Protein AF-A0A5B7BG33-F1 (afdb_monomer_lite)

InterPro domains:
  IPR033337 MT-associated protein TORTIFOLIA1/SINE1-2 [PTHR31355] (4-122)

Organism: Davidia involucrata (NCBI:txid16924)

Radius of gyration: 14.7 Å; chains: 1; bounding box: 36×36×39 Å

Foldseek 3Di:
DDDDDDPLLVVLLVLCPDDPVSNVVSLVVLLVCLLVDDLVCVVVSLVVLLVSPVPDDRSQLSSLLSLLSNLQRVPLSCLVPLLVSLVSLVVNVVVHPDDPSSVVSNVSNLCSQLVLLVDPPRDPVSNVSSVVRD

pLDDT: mean 83.72, std 11.4, range [37.66, 93.69]

Sequence (134 aa):
MGRNLSPILRQELEKLEKDADSRKSAMKALKSYVKDLDSKAIPLFLAQVSETKETGSSSGEYTISLYEVLARVHGPKIVPQIDNIMATIIKTLSSSAGSFALHQACSKVVPAIARYGIDPTTPEDKKRHIIHSV

Secondary structure (DSSP, 8-state):
------HHHHHHHHHTTS-HHHHHHHHHHHHHHHHT--GGGHHHHHHHHHHTTTT-TTHHHHHHHHHHHHHHHHGGGGGGGHHHHHHHHHHHHHHSSS-HHHHHHHHHHHHHHHHHHH-TTS-HHHHHHHHHH-

Structure (mmCIF, N/CA/C/O backbone):
data_AF-A0A5B7BG33-F1
#
_entry.id   AF-A0A5B7BG33-F1
#
loop_
_atom_site.group_PDB
_atom_site.id
_atom_site.type_symbol
_atom_site.label_atom_id
_atom_site.label_alt_id
_atom_site.label_comp_id
_atom_site.label_asym_id
_atom_site.label_entity_id
_atom_site.label_seq_id
_atom_site.pdbx_PDB_ins_code
_atom_site.Cartn_x
_atom_site.Cartn_y
_atom_site.Cartn_z
_atom_site.occupancy
_atom_site.B_iso_or_equiv
_atom_site.auth_seq_id
_atom_site.auth_comp_id
_atom_site.auth_asym_id
_atom_site.auth_atom_id
_atom_site.pdbx_PDB_model_num
ATOM 1 N N . MET A 1 1 ? -12.311 -20.366 2.167 1.00 37.66 1 MET A N 1
ATOM 2 C CA . MET A 1 1 ? -11.229 -20.974 2.975 1.00 37.66 1 MET A CA 1
ATOM 3 C C . MET A 1 1 ? -10.400 -19.846 3.566 1.00 37.66 1 MET A C 1
ATOM 5 O O . MET A 1 1 ? -9.716 -19.153 2.823 1.00 37.66 1 MET A O 1
ATOM 9 N N . GLY A 1 2 ? -10.581 -19.577 4.862 1.00 44.69 2 GLY A N 1
ATOM 10 C CA . GLY A 1 2 ? -10.023 -18.404 5.538 1.00 44.69 2 GLY A CA 1
ATOM 11 C C . GLY A 1 2 ? -8.501 -18.456 5.580 1.00 44.69 2 GLY A C 1
ATOM 12 O O . GLY A 1 2 ? -7.923 -19.338 6.208 1.00 44.69 2 GLY A O 1
ATOM 13 N N . ARG A 1 3 ? -7.850 -17.521 4.887 1.00 54.09 3 ARG A N 1
ATOM 14 C CA . ARG A 1 3 ? -6.396 -17.360 4.943 1.00 54.09 3 ARG A CA 1
ATOM 15 C C . ARG A 1 3 ? -6.049 -16.868 6.348 1.00 54.09 3 ARG A C 1
ATOM 17 O O . ARG A 1 3 ? -6.555 -15.826 6.760 1.00 54.09 3 ARG A O 1
ATOM 24 N N . ASN A 1 4 ? -5.253 -17.641 7.088 1.00 51.78 4 ASN A N 1
ATOM 2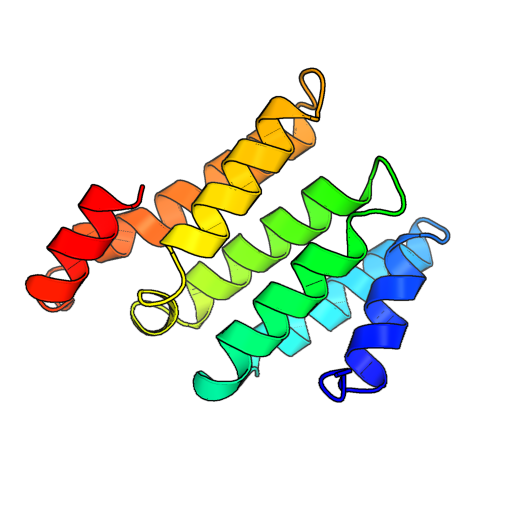5 C CA . ASN A 1 4 ? -4.861 -17.329 8.462 1.00 51.78 4 ASN A CA 1
ATOM 26 C C . ASN A 1 4 ? -4.219 -15.938 8.520 1.00 51.78 4 ASN A C 1
ATOM 28 O O . ASN A 1 4 ? -3.096 -15.724 8.069 1.00 51.78 4 ASN A O 1
ATOM 32 N N . LEU A 1 5 ? -4.987 -14.983 9.033 1.00 60.12 5 LEU A N 1
ATOM 33 C CA . LEU A 1 5 ? -4.536 -13.634 9.320 1.00 60.12 5 LEU A CA 1
ATOM 34 C C . LEU A 1 5 ? -3.566 -13.683 10.497 1.00 60.12 5 LEU A C 1
ATOM 36 O O . LEU A 1 5 ? -3.828 -14.382 11.478 1.00 60.12 5 LEU A O 1
ATOM 40 N N . SER A 1 6 ? -2.494 -12.892 10.435 1.00 72.25 6 SER A N 1
ATOM 41 C CA . SER A 1 6 ? -1.762 -12.568 11.658 1.00 72.25 6 SER A CA 1
ATOM 42 C C . SER A 1 6 ? -2.767 -11.960 12.648 1.00 72.25 6 SER A C 1
ATOM 44 O O . SER A 1 6 ? -3.451 -10.999 12.274 1.00 72.25 6 SER A O 1
ATOM 46 N N . PRO A 1 7 ? -2.900 -12.491 13.878 1.00 76.44 7 PRO A N 1
ATOM 47 C CA . PRO A 1 7 ? -3.844 -11.977 14.872 1.00 76.44 7 PRO A CA 1
ATOM 48 C C . PRO A 1 7 ? -3.679 -10.472 15.105 1.00 76.44 7 PRO A C 1
ATOM 50 O O . PRO A 1 7 ? -4.658 -9.752 15.273 1.00 76.44 7 PRO A O 1
ATOM 53 N N . ILE A 1 8 ? -2.434 -9.996 15.010 1.00 79.75 8 ILE A N 1
ATOM 54 C CA . ILE A 1 8 ? -2.062 -8.587 15.141 1.00 79.75 8 ILE A CA 1
ATOM 55 C C . ILE A 1 8 ? -2.689 -7.754 14.017 1.00 79.75 8 ILE A C 1
ATOM 57 O O . ILE A 1 8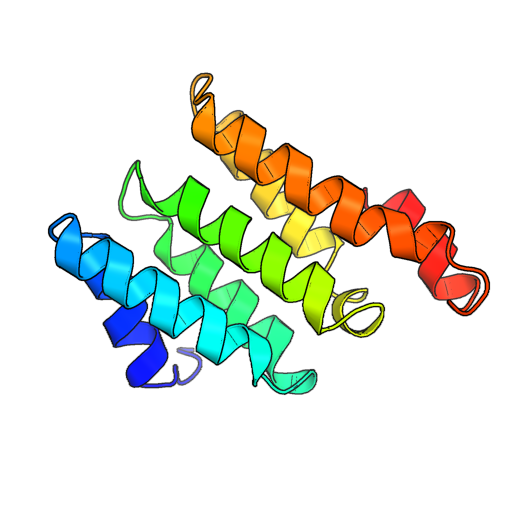 ? -3.253 -6.699 14.276 1.00 79.75 8 ILE A O 1
ATOM 61 N N . LEU A 1 9 ? -2.649 -8.234 12.770 1.00 81.88 9 LEU A N 1
ATOM 62 C CA . LEU A 1 9 ? -3.201 -7.496 11.633 1.00 81.88 9 LEU A CA 1
ATOM 63 C C . LEU A 1 9 ? -4.727 -7.362 11.737 1.00 81.88 9 LEU A C 1
ATOM 65 O O . LEU A 1 9 ? -5.247 -6.272 11.523 1.00 81.88 9 LEU A O 1
ATOM 69 N N . ARG A 1 10 ? -5.436 -8.436 12.120 1.00 81.62 10 ARG A N 1
ATOM 70 C CA . ARG A 1 10 ? -6.889 -8.381 12.387 1.00 81.62 10 ARG A CA 1
ATOM 71 C C . ARG A 1 10 ? -7.218 -7.350 13.456 1.00 81.62 10 ARG A C 1
ATOM 73 O O . ARG A 1 10 ? -8.059 -6.489 13.234 1.00 81.62 10 ARG A O 1
ATOM 80 N N . GLN A 1 11 ? -6.511 -7.416 14.580 1.00 84.56 11 GLN A N 1
ATOM 81 C CA . GLN A 1 11 ? -6.757 -6.540 15.717 1.00 84.56 11 GLN A CA 1
ATOM 82 C C . GLN A 1 11 ? -6.544 -5.062 15.366 1.00 84.56 11 GLN A C 1
ATOM 84 O O . GLN A 1 11 ? -7.335 -4.212 15.772 1.00 84.56 11 GLN A O 1
ATOM 89 N N . GLU A 1 12 ? -5.487 -4.736 14.617 1.00 86.44 12 GLU A N 1
ATOM 90 C CA . GLU A 1 12 ? -5.250 -3.353 14.196 1.00 86.44 12 GLU A CA 1
ATOM 91 C C . GLU A 1 12 ? -6.270 -2.884 13.148 1.00 86.44 12 GLU A C 1
ATOM 93 O O . GLU A 1 12 ? -6.687 -1.730 13.198 1.00 86.44 12 GLU A O 1
ATOM 98 N N . LEU A 1 13 ? -6.739 -3.760 12.250 1.00 83.38 13 LEU A N 1
ATOM 99 C CA . LEU A 1 13 ? -7.813 -3.419 11.308 1.00 83.38 13 LEU A CA 1
ATOM 100 C C . LEU A 1 13 ? -9.145 -3.150 12.032 1.00 83.38 13 LEU A C 1
ATOM 102 O O . LEU A 1 13 ? -9.792 -2.148 11.744 1.00 83.38 13 LEU A O 1
ATOM 106 N N . GLU A 1 14 ? -9.507 -3.949 13.039 1.00 82.94 14 GLU A N 1
ATOM 107 C CA . GLU A 1 14 ? -10.706 -3.725 13.870 1.00 82.94 14 GLU A CA 1
ATOM 108 C C . GLU A 1 14 ? -10.642 -2.410 14.666 1.00 82.94 14 GLU A C 1
ATOM 110 O O . GLU A 1 14 ? -11.655 -1.748 14.898 1.00 82.94 14 GLU A O 1
ATOM 115 N N . LYS A 1 15 ? -9.445 -1.984 15.090 1.00 84.88 15 LYS A N 1
ATOM 116 C CA . LYS A 1 15 ? -9.259 -0.698 15.784 1.00 84.88 15 LYS A CA 1
ATOM 117 C C . LYS A 1 15 ? -9.505 0.513 14.881 1.00 84.88 15 LYS A C 1
ATOM 119 O O . LYS A 1 15 ? -9.729 1.602 15.412 1.00 84.88 15 LYS A O 1
ATOM 124 N N . LEU A 1 16 ? -9.483 0.359 13.553 1.00 80.31 16 LEU A N 1
ATOM 125 C CA . LEU A 1 16 ? -9.765 1.468 12.633 1.00 80.31 16 LEU A CA 1
ATOM 126 C C . LEU A 1 16 ? -11.219 1.954 12.733 1.00 80.31 16 LEU A C 1
ATOM 128 O O . LEU A 1 16 ? -11.477 3.143 12.520 1.00 80.31 16 LEU A O 1
ATOM 132 N N . GLU A 1 17 ? -12.140 1.068 13.118 1.00 74.94 17 GLU A N 1
ATOM 133 C CA . GLU A 1 17 ? -13.575 1.349 13.267 1.00 74.94 17 GLU A CA 1
ATOM 134 C C . GLU A 1 17 ? -13.942 1.960 14.634 1.00 74.94 17 GLU A C 1
ATOM 136 O O . GLU A 1 17 ? -15.094 2.318 14.869 1.00 74.94 17 GLU A O 1
ATOM 141 N N . LYS A 1 18 ? -12.967 2.120 15.539 1.00 81.62 18 LYS A N 1
ATOM 142 C CA . LYS A 1 18 ? -13.172 2.683 16.882 1.00 81.62 18 LYS A CA 1
ATOM 143 C C . LYS A 1 18 ? -12.982 4.212 16.900 1.00 81.62 18 LYS A C 1
ATOM 145 O O . LYS A 1 18 ? -13.208 4.913 15.907 1.00 81.62 18 LYS A O 1
ATOM 150 N N . ASP A 1 19 ? -12.584 4.740 18.056 1.00 86.12 19 ASP A N 1
ATOM 151 C CA . ASP A 1 19 ? -12.300 6.152 18.294 1.00 86.12 19 ASP A CA 1
ATOM 152 C C . ASP A 1 19 ? -11.038 6.649 17.556 1.00 86.12 19 ASP A C 1
ATOM 154 O O . ASP A 1 19 ? -10.247 5.877 17.004 1.00 86.12 19 ASP A O 1
ATOM 158 N N . ALA A 1 20 ? -10.853 7.970 17.528 1.00 82.00 20 ALA A N 1
ATOM 159 C CA . ALA A 1 20 ? -9.772 8.616 16.788 1.00 82.00 20 ALA A CA 1
ATOM 160 C C . ALA A 1 20 ? -8.365 8.245 17.300 1.00 82.00 20 ALA A C 1
ATOM 162 O O . ALA A 1 20 ? -7.442 8.114 16.488 1.00 82.00 20 ALA A O 1
ATOM 163 N N . ASP A 1 21 ? -8.195 8.040 18.609 1.00 86.56 21 ASP A N 1
ATOM 164 C CA . ASP A 1 21 ? -6.905 7.690 19.212 1.00 86.56 21 ASP A CA 1
ATOM 165 C C . ASP A 1 21 ? -6.533 6.234 18.916 1.00 86.56 21 ASP A C 1
ATOM 167 O O . ASP A 1 21 ? -5.399 5.945 18.501 1.00 86.56 21 ASP A O 1
ATOM 171 N N . SER A 1 22 ? -7.511 5.327 19.020 1.00 86.56 22 SER A N 1
ATOM 172 C CA . SER A 1 22 ? -7.388 3.936 18.570 1.00 86.56 22 SER A CA 1
ATOM 173 C C . SER A 1 22 ? -7.010 3.866 17.094 1.00 86.56 22 SER A C 1
ATOM 175 O O . SER A 1 22 ? -6.060 3.172 16.726 1.00 86.56 22 SER A O 1
ATOM 177 N N . ARG A 1 23 ? -7.684 4.649 16.247 1.00 85.19 23 ARG A N 1
ATOM 178 C CA . ARG A 1 23 ? -7.446 4.674 14.802 1.00 85.19 23 ARG A CA 1
ATOM 179 C C . ARG A 1 23 ? -6.060 5.190 14.434 1.00 85.19 23 ARG A C 1
ATOM 181 O O . ARG A 1 23 ? -5.386 4.617 13.577 1.00 85.19 23 ARG A O 1
ATOM 188 N N . LYS A 1 24 ? -5.602 6.261 15.086 1.00 86.19 24 LYS A N 1
ATOM 189 C CA . LYS A 1 24 ? -4.261 6.825 14.873 1.00 86.19 24 LYS A CA 1
ATOM 190 C C . LYS A 1 24 ? -3.173 5.828 15.267 1.00 86.19 24 LYS A C 1
ATOM 192 O O . LYS A 1 24 ? -2.193 5.661 14.535 1.00 86.19 24 LYS A O 1
ATOM 197 N N . SER A 1 25 ? -3.360 5.158 16.401 1.00 89.44 25 SER A N 1
ATOM 198 C CA . SER A 1 25 ? -2.437 4.137 16.904 1.00 89.44 25 SER A CA 1
ATOM 199 C C . SER A 1 25 ? -2.399 2.920 15.982 1.00 89.44 25 SER A C 1
ATOM 201 O O . SER A 1 25 ? -1.314 2.491 15.585 1.00 89.44 25 SER A O 1
ATOM 203 N N . ALA A 1 26 ? -3.567 2.450 15.543 1.00 90.06 26 ALA A N 1
ATOM 204 C CA . ALA A 1 26 ? -3.688 1.348 14.601 1.00 90.06 26 ALA A CA 1
ATOM 205 C C . ALA A 1 26 ? -3.038 1.652 13.259 1.00 90.06 26 ALA A C 1
ATOM 207 O O . ALA A 1 26 ? -2.241 0.867 12.750 1.00 90.06 26 ALA A O 1
ATOM 208 N N . MET A 1 27 ? -3.267 2.848 12.716 1.00 89.19 27 MET A N 1
ATOM 209 C CA . MET A 1 27 ? -2.638 3.247 11.463 1.00 89.19 27 MET A CA 1
ATOM 210 C C . MET A 1 27 ? -1.109 3.313 11.578 1.00 89.19 27 MET A C 1
ATOM 212 O O . MET A 1 27 ? -0.396 2.967 10.634 1.00 89.19 27 MET A O 1
ATOM 216 N N . LYS A 1 28 ? -0.571 3.722 12.734 1.00 90.50 28 LYS A N 1
ATOM 217 C CA . LYS A 1 28 ? 0.877 3.693 12.990 1.00 90.50 28 LYS A CA 1
ATOM 218 C C . LYS A 1 28 ? 1.409 2.256 13.012 1.00 90.50 28 LYS A C 1
ATOM 220 O O . LYS A 1 28 ? 2.430 1.992 12.375 1.00 90.50 28 LYS A O 1
ATOM 225 N N . ALA A 1 29 ? 0.716 1.349 13.697 1.00 91.00 29 ALA A N 1
ATOM 226 C CA . ALA A 1 29 ? 1.082 -0.063 13.770 1.00 91.00 29 ALA A CA 1
ATOM 227 C C . ALA A 1 29 ? 1.022 -0.738 12.391 1.00 91.00 29 ALA A C 1
ATOM 229 O O . ALA A 1 29 ? 1.996 -1.362 11.978 1.00 91.00 29 ALA A O 1
ATOM 230 N N . LEU A 1 30 ? -0.054 -0.521 11.628 1.00 90.31 30 LEU A N 1
ATOM 231 C CA . LEU A 1 30 ? -0.227 -1.058 10.275 1.00 90.31 30 LEU A CA 1
ATOM 232 C C . LEU A 1 30 ? 0.858 -0.558 9.318 1.00 90.31 30 LEU A C 1
ATOM 234 O O . LEU A 1 30 ? 1.438 -1.345 8.577 1.00 90.31 30 LEU A O 1
ATOM 238 N N . LYS A 1 31 ? 1.204 0.735 9.363 1.00 90.00 31 LYS A N 1
ATOM 239 C CA . LYS A 1 31 ? 2.318 1.266 8.561 1.00 90.00 31 LYS A CA 1
ATOM 240 C C . LYS A 1 31 ? 3.662 0.651 8.946 1.00 90.00 31 LYS A C 1
ATOM 242 O O . LYS A 1 31 ? 4.492 0.466 8.063 1.00 90.00 31 LYS A O 1
ATOM 247 N N . SER A 1 32 ? 3.895 0.369 10.230 1.00 90.56 32 SER A N 1
ATOM 248 C CA . SER A 1 32 ? 5.102 -0.342 10.670 1.00 90.56 32 SER A CA 1
ATOM 249 C C . SER A 1 32 ? 5.103 -1.777 10.155 1.00 90.56 32 SER A C 1
ATOM 251 O O . SER A 1 32 ? 6.066 -2.198 9.533 1.00 90.56 32 SER A O 1
ATOM 253 N N . TYR A 1 33 ? 3.984 -2.483 10.309 1.00 89.69 33 TYR A N 1
ATOM 254 C CA . TYR A 1 33 ? 3.818 -3.847 9.820 1.00 89.69 33 TYR A CA 1
ATOM 255 C C . TYR A 1 33 ? 4.083 -3.959 8.314 1.00 89.69 33 TYR A C 1
ATOM 257 O O . TYR A 1 33 ? 4.814 -4.841 7.880 1.00 89.69 33 TYR A O 1
ATOM 265 N N . VAL A 1 34 ? 3.551 -3.027 7.513 1.00 90.38 34 VAL A N 1
ATOM 266 C CA . VAL A 1 34 ? 3.796 -2.983 6.062 1.00 90.38 34 VAL A CA 1
ATOM 267 C C . VAL A 1 34 ? 5.271 -2.765 5.740 1.00 90.38 34 VAL A C 1
ATOM 269 O O . VAL A 1 34 ? 5.746 -3.303 4.744 1.00 90.38 34 VAL A O 1
ATOM 272 N N . LYS A 1 35 ? 6.008 -1.996 6.550 1.00 90.12 35 LYS A N 1
ATOM 273 C CA . LYS A 1 35 ? 7.441 -1.773 6.313 1.00 90.12 35 LYS A CA 1
ATOM 274 C C . LYS A 1 35 ? 8.252 -3.059 6.443 1.00 90.12 35 LYS A C 1
ATOM 276 O O . LYS A 1 35 ? 9.125 -3.301 5.617 1.00 90.12 35 LYS A O 1
ATOM 281 N N . ASP A 1 36 ? 7.907 -3.877 7.431 1.00 88.94 36 ASP A N 1
ATOM 282 C CA . ASP A 1 36 ? 8.618 -5.115 7.763 1.00 88.94 36 ASP A CA 1
ATOM 283 C C . ASP A 1 36 ? 8.027 -6.354 7.059 1.00 88.94 36 ASP A C 1
ATOM 285 O O . ASP A 1 36 ? 8.455 -7.484 7.292 1.00 88.94 36 ASP A O 1
ATOM 289 N N . LEU A 1 37 ? 7.025 -6.157 6.195 1.00 89.75 37 LEU A N 1
ATOM 290 C CA . LEU A 1 37 ? 6.309 -7.230 5.516 1.00 89.75 37 LEU A CA 1
ATOM 291 C C . LEU A 1 37 ? 7.206 -7.954 4.503 1.00 89.75 37 LEU A C 1
ATOM 293 O O . LEU A 1 37 ? 7.809 -7.330 3.635 1.00 89.75 37 LEU A O 1
ATOM 297 N N . ASP A 1 38 ? 7.241 -9.285 4.538 1.00 87.69 38 ASP A N 1
ATOM 298 C CA . ASP A 1 38 ? 7.934 -10.039 3.493 1.00 87.69 38 ASP A CA 1
ATOM 299 C C . ASP A 1 38 ? 7.212 -9.916 2.141 1.00 87.69 38 ASP A C 1
ATOM 301 O O . ASP A 1 38 ? 5.982 -9.955 2.055 1.00 87.69 38 ASP A O 1
ATOM 305 N N . SER A 1 39 ? 7.985 -9.848 1.057 1.00 84.75 39 SER A N 1
ATOM 306 C CA . SER A 1 39 ? 7.440 -9.711 -0.299 1.00 84.75 39 SER A CA 1
ATOM 307 C C . SER A 1 39 ? 6.452 -10.815 -0.701 1.00 84.75 39 SER A C 1
ATOM 309 O O . SER A 1 39 ? 5.515 -10.550 -1.454 1.00 84.75 39 SER A O 1
ATOM 311 N N . LYS A 1 40 ? 6.598 -12.033 -0.163 1.00 87.06 40 LYS A N 1
ATOM 312 C CA . LYS A 1 40 ? 5.683 -13.158 -0.418 1.00 87.06 40 LYS A CA 1
ATOM 313 C C . LYS A 1 40 ? 4.359 -13.018 0.334 1.00 87.06 40 LYS A C 1
ATOM 315 O O . LYS A 1 40 ? 3.368 -13.623 -0.063 1.00 87.06 40 LYS A O 1
ATOM 320 N N . ALA A 1 41 ? 4.329 -12.224 1.404 1.00 88.25 41 ALA A N 1
ATOM 321 C CA . ALA A 1 41 ? 3.131 -11.956 2.193 1.00 88.25 41 ALA A CA 1
ATOM 322 C C . ALA A 1 41 ? 2.306 -10.775 1.650 1.00 88.25 41 ALA A C 1
ATOM 324 O O . ALA A 1 41 ? 1.159 -10.594 2.060 1.00 88.25 41 ALA A O 1
ATOM 325 N N . ILE A 1 42 ? 2.839 -10.005 0.692 1.00 89.62 42 ILE A N 1
ATOM 326 C CA . ILE A 1 42 ? 2.154 -8.850 0.089 1.00 89.62 42 ILE A CA 1
ATOM 327 C C . ILE A 1 42 ? 0.773 -9.207 -0.490 1.00 89.62 42 ILE A C 1
ATOM 329 O O . ILE A 1 42 ? -0.187 -8.514 -0.150 1.00 89.62 42 ILE A O 1
ATOM 333 N N . PRO A 1 43 ? 0.604 -10.269 -1.306 1.00 87.56 43 PRO A N 1
ATOM 334 C CA . PRO A 1 43 ? -0.707 -10.594 -1.873 1.00 87.56 43 PRO A CA 1
ATOM 335 C C . PRO A 1 43 ? -1.746 -10.931 -0.796 1.00 87.56 43 PRO A C 1
ATOM 337 O O . PRO A 1 43 ? -2.917 -10.573 -0.913 1.00 87.56 43 PRO A O 1
ATOM 340 N N . LEU A 1 44 ? -1.308 -11.593 0.282 1.00 86.31 44 LEU A N 1
ATOM 341 C CA . LEU A 1 44 ? -2.164 -11.929 1.419 1.00 86.31 44 LEU A CA 1
ATOM 342 C C . LEU A 1 44 ? -2.599 -10.672 2.166 1.00 86.31 44 LEU A C 1
ATOM 344 O O . LEU A 1 44 ? -3.790 -10.499 2.411 1.00 86.31 44 LEU A O 1
ATOM 348 N N . PHE A 1 45 ? -1.652 -9.783 2.464 1.00 87.88 45 PHE A N 1
ATOM 349 C CA . PHE A 1 45 ? -1.931 -8.498 3.093 1.00 87.88 45 PHE A CA 1
ATOM 350 C C . PHE A 1 45 ? -2.919 -7.664 2.263 1.00 87.88 45 P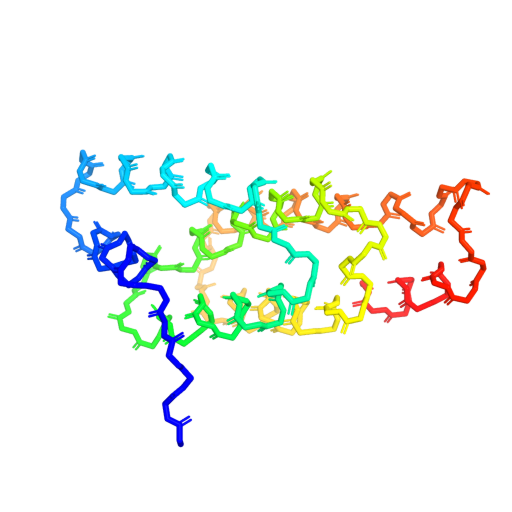HE A C 1
ATOM 352 O O . PHE A 1 45 ? -3.905 -7.163 2.798 1.00 87.88 45 PHE A O 1
ATOM 359 N N . LEU A 1 46 ? -2.706 -7.560 0.947 1.00 86.38 46 LEU A N 1
ATOM 360 C CA . LEU A 1 46 ? -3.590 -6.802 0.058 1.00 86.38 46 LEU A CA 1
ATOM 361 C C . LEU A 1 46 ? -5.016 -7.353 0.041 1.00 86.38 46 LEU A C 1
ATOM 363 O O . LEU A 1 46 ? -5.963 -6.572 0.128 1.00 86.38 46 LEU A O 1
ATOM 367 N N . ALA A 1 47 ? -5.181 -8.677 -0.038 1.00 84.25 47 ALA A N 1
ATOM 368 C CA . ALA A 1 47 ? -6.501 -9.300 0.033 1.00 84.25 47 ALA A CA 1
ATOM 369 C C . ALA A 1 47 ? -7.212 -8.959 1.353 1.00 84.25 47 ALA A C 1
ATOM 371 O O . ALA A 1 47 ? -8.373 -8.567 1.349 1.00 84.25 47 ALA A O 1
ATOM 372 N N . GLN A 1 48 ? -6.485 -9.018 2.467 1.00 80.25 48 GLN A N 1
ATOM 373 C CA . GLN A 1 48 ? -7.027 -8.791 3.806 1.00 80.25 48 GLN A CA 1
ATOM 374 C C . GLN A 1 48 ? -7.489 -7.349 4.029 1.00 80.25 48 GLN A C 1
ATOM 376 O O . GLN A 1 48 ? -8.596 -7.129 4.509 1.00 80.25 48 GLN A O 1
ATOM 381 N N . VAL A 1 49 ? -6.677 -6.365 3.637 1.00 81.38 49 VAL A N 1
ATOM 382 C CA . VAL A 1 49 ? -7.051 -4.946 3.763 1.00 81.38 49 VAL A CA 1
ATOM 383 C C . VAL A 1 49 ? -8.215 -4.594 2.822 1.00 81.38 49 VAL A C 1
ATOM 385 O O . VAL A 1 49 ? -9.051 -3.752 3.145 1.00 81.38 49 VAL A O 1
ATOM 388 N N . SER A 1 50 ? -8.313 -5.267 1.671 1.00 75.94 50 SER A N 1
ATOM 389 C CA . SER A 1 50 ? -9.423 -5.069 0.727 1.00 75.94 50 SER A CA 1
ATOM 390 C C . SER A 1 50 ? -10.746 -5.660 1.231 1.00 75.94 50 SER A C 1
ATOM 392 O O . SER A 1 50 ? -11.800 -5.094 0.949 1.00 75.94 50 SER A O 1
ATOM 394 N N . GLU A 1 51 ? -10.704 -6.769 1.981 1.00 72.56 51 GLU A N 1
ATOM 395 C CA . GLU A 1 51 ? -11.880 -7.421 2.585 1.00 72.56 51 GLU A CA 1
ATOM 396 C C . GLU A 1 51 ? -12.473 -6.602 3.746 1.00 72.56 51 GLU A C 1
ATOM 398 O O . GLU A 1 51 ? -13.692 -6.507 3.869 1.00 72.56 51 GLU A O 1
ATOM 403 N N . THR A 1 52 ? -11.645 -5.918 4.546 1.00 65.94 52 THR A N 1
ATOM 404 C CA . THR A 1 52 ? -12.082 -5.058 5.677 1.00 65.94 52 THR A CA 1
ATOM 405 C C . THR A 1 52 ? -12.814 -3.773 5.270 1.00 65.94 52 THR A C 1
ATOM 407 O O . THR A 1 52 ? -12.981 -2.838 6.052 1.00 65.94 52 THR A O 1
ATOM 410 N N . LYS A 1 53 ? -13.212 -3.685 4.007 1.00 57.97 53 LYS A N 1
ATOM 411 C CA . LYS A 1 53 ? -13.792 -2.501 3.384 1.00 57.97 53 LYS A CA 1
ATOM 412 C C . LYS A 1 53 ? -15.301 -2.611 3.181 1.00 57.97 53 LYS A C 1
ATOM 414 O O . LYS A 1 53 ? -15.943 -1.610 2.881 1.00 57.97 53 LYS A O 1
ATOM 419 N N . GLU A 1 54 ? -15.859 -3.805 3.367 1.00 53.19 54 GLU A N 1
ATOM 420 C CA . GLU A 1 54 ? -17.298 -4.067 3.254 1.00 53.19 54 GLU A CA 1
ATOM 421 C C . GLU A 1 54 ? -18.105 -3.477 4.437 1.00 53.19 54 GLU A C 1
ATOM 423 O O . GLU A 1 54 ? -19.326 -3.396 4.347 1.00 53.19 54 GLU A O 1
ATOM 428 N N . THR A 1 55 ? -17.462 -3.006 5.520 1.00 49.12 55 THR A N 1
ATOM 429 C CA . THR A 1 55 ? -18.144 -2.615 6.775 1.00 49.12 55 THR A CA 1
ATOM 430 C C . THR A 1 55 ? -18.258 -1.115 7.094 1.00 49.12 55 THR A C 1
ATOM 432 O O . THR A 1 55 ? -18.911 -0.782 8.081 1.00 49.12 55 THR A O 1
ATOM 435 N N . GLY A 1 56 ? -17.757 -0.165 6.285 1.00 50.59 56 GLY A N 1
ATOM 436 C CA . GLY A 1 56 ? -18.064 1.256 6.553 1.00 50.59 56 GLY A CA 1
ATOM 437 C C . GLY A 1 56 ? -17.256 2.340 5.829 1.00 50.59 56 GLY A C 1
ATOM 438 O O . GLY A 1 56 ? -16.126 2.145 5.379 1.00 50.59 56 GLY A O 1
ATOM 439 N N . SER A 1 57 ? -17.854 3.536 5.768 1.00 52.34 57 SER A N 1
ATOM 440 C CA . SER A 1 57 ? -17.493 4.681 4.912 1.00 52.34 57 SER A CA 1
ATOM 441 C C . SER A 1 57 ? -16.134 5.354 5.173 1.00 52.34 57 SER A C 1
ATOM 443 O O . SER A 1 57 ? -15.719 6.187 4.371 1.00 52.34 57 SER A O 1
ATOM 445 N N . SER A 1 58 ? -15.411 5.013 6.246 1.00 56.06 58 SER A N 1
ATOM 446 C CA . SER A 1 58 ? -14.086 5.579 6.572 1.00 56.06 58 SER A CA 1
ATOM 447 C C . SER A 1 58 ? -12.907 4.636 6.277 1.00 56.06 58 SER A C 1
ATOM 449 O O . SER A 1 58 ? -11.757 5.070 6.289 1.00 56.06 58 SER A O 1
ATOM 451 N N . SER A 1 59 ? -13.165 3.362 5.955 1.00 62.88 59 SER A N 1
ATOM 452 C CA . SER A 1 59 ? -12.132 2.327 5.735 1.00 62.88 59 SER A CA 1
ATOM 453 C C . SER A 1 59 ? -11.308 2.541 4.448 1.00 62.88 59 SER A C 1
ATOM 455 O O . SER A 1 59 ? -10.131 2.167 4.353 1.00 62.88 59 SER A O 1
ATOM 457 N N . GLY A 1 60 ? -11.894 3.216 3.451 1.00 73.00 60 GLY A N 1
ATOM 458 C CA . GLY A 1 60 ? -11.267 3.424 2.144 1.00 73.00 60 GLY A CA 1
ATOM 459 C C . GLY A 1 60 ? -9.956 4.210 2.201 1.00 73.00 60 GLY A C 1
ATOM 460 O O . GLY A 1 60 ? -8.960 3.781 1.629 1.00 73.00 60 GLY A O 1
ATOM 461 N N . GLU A 1 61 ? -9.913 5.323 2.930 1.00 79.06 61 GLU A N 1
ATOM 462 C CA . GLU A 1 61 ? -8.740 6.211 2.976 1.00 79.06 61 GLU A CA 1
ATOM 463 C C . GLU A 1 61 ? -7.520 5.546 3.629 1.00 79.06 61 GLU A C 1
ATOM 465 O O . GLU A 1 61 ? -6.380 5.727 3.180 1.00 79.06 61 GLU A O 1
ATOM 470 N N . TYR A 1 62 ? -7.755 4.730 4.661 1.00 82.12 62 TYR A N 1
ATOM 471 C CA . TYR A 1 62 ? -6.701 3.986 5.351 1.00 82.12 62 TYR A CA 1
ATOM 472 C C . TYR A 1 62 ? -6.124 2.889 4.465 1.00 82.12 62 TYR A C 1
ATOM 474 O O . TYR A 1 62 ? -4.904 2.783 4.350 1.00 82.12 62 TYR A O 1
ATOM 482 N N . THR A 1 63 ? -6.987 2.150 3.767 1.00 86.25 63 THR A N 1
ATOM 483 C CA . THR A 1 63 ? -6.575 1.128 2.796 1.00 86.25 63 THR A CA 1
ATOM 484 C C . THR A 1 63 ? -5.640 1.714 1.735 1.00 86.25 63 THR A C 1
ATOM 486 O O . THR A 1 63 ? -4.533 1.219 1.523 1.00 86.25 63 THR A O 1
ATOM 489 N N . ILE A 1 64 ? -6.033 2.839 1.137 1.00 89.38 64 ILE A N 1
ATOM 490 C CA . ILE A 1 64 ? -5.255 3.518 0.092 1.00 89.38 64 ILE A CA 1
ATOM 491 C C . ILE A 1 64 ? -3.924 4.043 0.646 1.00 89.38 64 ILE A C 1
ATOM 493 O O . ILE A 1 64 ? -2.871 3.889 0.027 1.00 89.38 64 ILE A O 1
ATOM 497 N N . SER A 1 65 ? -3.941 4.604 1.854 1.00 88.56 65 SER A N 1
ATOM 498 C CA . SER A 1 65 ? -2.724 5.064 2.529 1.00 88.56 65 SER A CA 1
ATOM 499 C C . SER A 1 65 ? -1.739 3.924 2.833 1.00 88.56 65 SER A C 1
ATOM 501 O O . SER A 1 65 ? -0.530 4.154 2.870 1.00 88.56 65 SER A O 1
ATOM 503 N N . LEU A 1 66 ? -2.215 2.693 3.054 1.00 90.56 66 LEU A N 1
ATOM 504 C CA . LEU A 1 66 ? -1.344 1.524 3.213 1.00 90.56 66 LEU A CA 1
ATOM 505 C C . LEU A 1 66 ? -0.720 1.100 1.881 1.00 90.56 66 LEU A C 1
ATOM 507 O O . LEU A 1 66 ? 0.458 0.741 1.864 1.00 90.56 66 LEU A O 1
ATOM 511 N N . TYR A 1 67 ? -1.451 1.211 0.767 1.00 91.69 67 TYR A N 1
ATOM 512 C CA . TYR A 1 67 ? -0.897 0.958 -0.569 1.00 91.69 67 TYR A CA 1
ATOM 513 C C . TYR A 1 67 ? 0.223 1.934 -0.928 1.00 91.69 67 TYR A C 1
ATOM 515 O O . TYR A 1 67 ? 1.207 1.524 -1.539 1.00 91.69 67 TYR A O 1
ATOM 523 N N . GLU A 1 68 ? 0.135 3.196 -0.495 1.00 92.69 68 GLU A N 1
ATOM 524 C CA . GLU A 1 68 ? 1.227 4.162 -0.667 1.00 92.69 68 GLU A CA 1
ATOM 525 C C . GLU A 1 68 ? 2.509 3.671 0.020 1.00 92.69 68 GLU A C 1
ATOM 527 O O . GLU A 1 68 ? 3.585 3.643 -0.583 1.00 92.69 68 GLU A O 1
ATOM 532 N N . VAL A 1 69 ? 2.402 3.269 1.291 1.00 92.50 69 VAL A N 1
ATOM 533 C CA . VAL A 1 69 ? 3.551 2.778 2.064 1.00 92.50 69 VAL A CA 1
ATOM 534 C C . VAL A 1 69 ? 4.100 1.501 1.443 1.00 92.50 69 VAL A C 1
ATOM 536 O O . VAL A 1 69 ? 5.313 1.380 1.284 1.00 92.50 69 VAL A O 1
ATOM 539 N N . LEU A 1 70 ? 3.218 0.590 1.030 1.00 92.62 70 LEU A N 1
ATOM 540 C CA . LEU A 1 70 ? 3.594 -0.646 0.360 1.00 92.62 70 LEU A CA 1
ATOM 541 C C . LEU A 1 70 ? 4.389 -0.357 -0.920 1.00 92.62 70 LEU A C 1
ATOM 543 O O . LEU A 1 70 ? 5.488 -0.883 -1.086 1.00 92.62 70 LEU A O 1
ATOM 547 N N . ALA A 1 71 ? 3.876 0.530 -1.777 1.00 92.94 71 ALA A N 1
ATOM 548 C CA . ALA A 1 71 ? 4.548 0.935 -3.002 1.00 92.94 71 ALA A CA 1
ATOM 549 C C . ALA A 1 71 ? 5.918 1.535 -2.699 1.00 92.94 71 ALA A C 1
ATOM 551 O O . ALA A 1 71 ? 6.899 1.127 -3.313 1.00 92.94 71 ALA A O 1
ATOM 552 N N . ARG A 1 72 ? 6.025 2.448 -1.726 1.00 92.25 72 ARG A N 1
ATOM 553 C CA . ARG A 1 72 ? 7.289 3.123 -1.390 1.00 92.25 72 ARG A CA 1
ATOM 554 C C . ARG A 1 72 ? 8.351 2.201 -0.796 1.00 92.25 72 ARG A C 1
ATOM 556 O O . ARG A 1 72 ? 9.522 2.392 -1.112 1.00 92.25 72 ARG A O 1
ATOM 563 N N . VAL A 1 73 ? 7.958 1.263 0.065 1.00 93.12 73 VAL A N 1
ATOM 564 C CA . VAL A 1 73 ? 8.886 0.370 0.779 1.00 93.12 73 VAL A CA 1
ATOM 565 C C . VAL A 1 73 ? 9.314 -0.803 -0.096 1.00 93.12 73 VAL A C 1
ATOM 567 O O . VAL A 1 73 ? 10.498 -1.11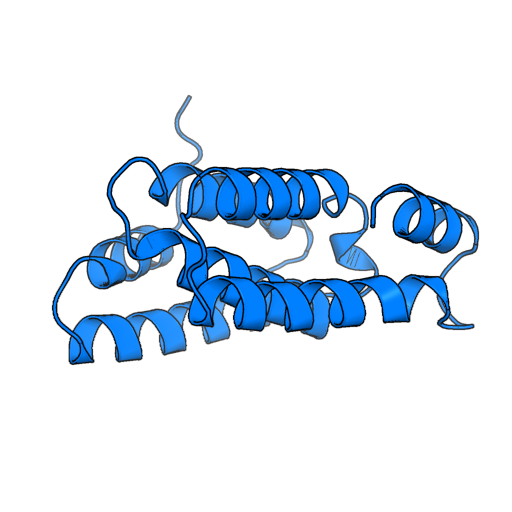9 -0.170 1.00 93.12 73 VAL A O 1
ATOM 570 N N . HIS A 1 74 ? 8.358 -1.452 -0.762 1.00 91.44 74 HIS A N 1
ATOM 571 C CA . HIS A 1 74 ? 8.612 -2.723 -1.447 1.00 91.44 74 HIS A CA 1
ATOM 572 C C . HIS A 1 74 ? 9.020 -2.559 -2.905 1.00 91.44 74 HIS A C 1
ATOM 574 O O . HIS A 1 74 ? 9.507 -3.511 -3.517 1.00 91.44 74 HIS A O 1
ATOM 580 N N . GLY A 1 75 ? 8.901 -1.355 -3.462 1.00 89.38 75 GLY A N 1
ATOM 581 C CA . GLY A 1 75 ? 9.514 -1.058 -4.746 1.00 89.38 75 GLY A CA 1
ATOM 582 C C . GLY A 1 75 ? 8.949 -1.902 -5.894 1.00 89.38 75 GLY A C 1
ATOM 583 O O . GLY A 1 75 ? 7.787 -2.307 -5.866 1.00 89.38 75 GLY A O 1
ATOM 584 N N . PRO A 1 76 ? 9.792 -2.290 -6.863 1.00 88.38 76 PRO A N 1
ATOM 585 C CA . PRO A 1 76 ? 9.411 -3.192 -7.950 1.00 88.38 76 PRO A CA 1
ATOM 586 C C . PRO A 1 76 ? 8.924 -4.589 -7.514 1.00 88.38 76 PRO A C 1
ATOM 588 O O . PRO A 1 76 ? 8.524 -5.386 -8.364 1.00 88.38 76 PRO A O 1
ATOM 591 N N . LYS A 1 77 ? 8.968 -4.937 -6.217 1.00 89.81 77 LYS A N 1
ATOM 592 C CA . LYS A 1 77 ? 8.409 -6.202 -5.708 1.00 89.81 77 LYS A CA 1
ATOM 593 C C . LYS A 1 77 ? 6.879 -6.195 -5.687 1.00 89.81 77 LYS A C 1
ATOM 595 O O . LYS A 1 77 ? 6.286 -7.267 -5.706 1.00 89.81 77 LYS A O 1
ATOM 600 N N . ILE A 1 78 ? 6.242 -5.018 -5.691 1.00 91.00 78 ILE A N 1
ATOM 601 C CA . ILE A 1 78 ? 4.773 -4.907 -5.726 1.00 91.00 78 ILE A CA 1
ATOM 602 C C . ILE A 1 78 ? 4.186 -5.042 -7.132 1.00 91.00 78 ILE A C 1
ATOM 604 O O . ILE A 1 78 ? 2.970 -5.115 -7.260 1.00 91.00 78 ILE A O 1
ATOM 608 N N . VAL A 1 79 ? 5.026 -5.088 -8.173 1.00 90.81 79 VAL A N 1
ATOM 609 C CA . VAL A 1 79 ? 4.605 -5.121 -9.586 1.00 90.81 79 VAL A CA 1
ATOM 610 C C . VAL A 1 79 ? 3.522 -6.169 -9.865 1.00 90.81 79 VAL A C 1
ATOM 612 O O . VAL A 1 79 ? 2.501 -5.782 -10.418 1.00 90.81 79 VAL A O 1
ATOM 615 N N . PRO A 1 80 ? 3.628 -7.428 -9.389 1.00 91.62 80 PRO A N 1
ATOM 616 C CA . PRO A 1 80 ? 2.593 -8.442 -9.618 1.00 91.62 80 PRO A CA 1
ATOM 617 C C . PRO A 1 80 ? 1.227 -8.137 -8.985 1.00 91.62 80 PRO A C 1
ATOM 619 O O . PRO A 1 80 ? 0.311 -8.943 -9.104 1.00 91.62 80 PRO A O 1
ATOM 622 N N . GLN A 1 81 ? 1.114 -7.064 -8.203 1.00 91.44 81 GLN A N 1
ATOM 623 C CA . GLN A 1 81 ? -0.081 -6.693 -7.452 1.00 91.44 81 GLN A CA 1
ATOM 624 C C . GLN A 1 81 ? -0.631 -5.316 -7.847 1.00 91.44 81 GLN A C 1
ATOM 626 O O . GLN A 1 81 ? -1.636 -4.892 -7.274 1.00 91.44 81 GLN A O 1
ATOM 631 N N . ILE A 1 82 ? -0.002 -4.614 -8.801 1.00 92.44 82 ILE A N 1
ATOM 632 C CA . ILE A 1 82 ? -0.418 -3.260 -9.197 1.00 92.44 82 ILE A CA 1
ATOM 633 C C . ILE A 1 82 ? -1.847 -3.271 -9.736 1.00 92.44 82 ILE A C 1
ATOM 635 O O . ILE A 1 82 ? -2.638 -2.447 -9.292 1.00 92.44 82 ILE A O 1
ATOM 639 N N . ASP A 1 83 ? -2.212 -4.236 -10.585 1.00 91.44 83 ASP A N 1
ATOM 640 C CA . ASP A 1 83 ? -3.579 -4.346 -11.115 1.00 91.44 83 ASP A CA 1
ATOM 641 C C . ASP A 1 83 ? -4.628 -4.430 -9.996 1.00 91.44 83 ASP A C 1
ATOM 643 O O . ASP A 1 83 ? -5.648 -3.746 -10.030 1.00 91.44 83 ASP A O 1
ATOM 647 N N . ASN A 1 84 ? -4.359 -5.220 -8.951 1.00 90.38 84 ASN A N 1
ATOM 648 C CA . ASN A 1 84 ? -5.268 -5.363 -7.812 1.00 90.38 84 ASN A CA 1
ATOM 649 C C . ASN A 1 84 ? -5.361 -4.069 -6.980 1.00 90.38 84 ASN A C 1
ATOM 651 O O . ASN A 1 84 ? -6.445 -3.661 -6.550 1.00 90.38 84 ASN A O 1
ATOM 655 N N . ILE A 1 85 ? -4.223 -3.397 -6.778 1.00 91.12 85 ILE A N 1
ATOM 656 C CA . ILE A 1 85 ? -4.158 -2.103 -6.088 1.00 91.12 85 ILE A CA 1
ATOM 657 C C . ILE A 1 85 ? -4.963 -1.054 -6.868 1.00 91.12 85 ILE A C 1
ATOM 659 O O . ILE A 1 85 ? -5.807 -0.375 -6.281 1.00 91.12 85 ILE A O 1
ATOM 663 N N . MET A 1 86 ? -4.755 -0.955 -8.182 1.00 91.75 86 MET A N 1
ATOM 664 C CA . MET A 1 86 ? -5.423 0.012 -9.055 1.00 91.75 86 MET A CA 1
ATOM 665 C C . MET A 1 86 ? -6.919 -0.273 -9.190 1.00 91.75 86 MET A C 1
ATOM 667 O O . MET A 1 86 ? -7.724 0.643 -9.024 1.00 91.75 86 MET A O 1
ATOM 671 N N . ALA A 1 87 ? -7.319 -1.537 -9.352 1.00 89.62 87 ALA A N 1
ATOM 672 C CA . ALA A 1 87 ? -8.726 -1.933 -9.326 1.00 89.62 87 ALA A CA 1
ATOM 673 C C . ALA A 1 87 ? -9.405 -1.528 -8.008 1.00 89.62 87 ALA A C 1
ATOM 675 O O . ALA A 1 87 ? -10.520 -0.999 -8.009 1.00 89.62 87 ALA A O 1
ATOM 676 N N . THR A 1 88 ? -8.718 -1.709 -6.875 1.00 87.00 88 THR A N 1
ATOM 677 C CA . THR A 1 88 ? -9.243 -1.290 -5.572 1.00 87.00 88 THR A CA 1
ATOM 678 C C . THR A 1 88 ? -9.338 0.227 -5.464 1.00 87.00 88 THR A C 1
ATOM 680 O O . THR A 1 88 ? -10.362 0.728 -4.996 1.00 87.00 88 THR A O 1
ATOM 683 N N . ILE A 1 89 ? -8.329 0.977 -5.921 1.00 87.50 89 ILE A N 1
ATOM 684 C CA . ILE A 1 89 ? -8.357 2.448 -5.967 1.00 87.50 89 ILE A CA 1
ATOM 685 C C . ILE A 1 89 ? -9.569 2.929 -6.773 1.00 87.50 89 ILE A C 1
ATOM 687 O O . ILE A 1 89 ? -10.387 3.674 -6.232 1.00 87.50 89 ILE A O 1
ATOM 691 N N . ILE A 1 90 ? -9.735 2.440 -8.006 1.00 88.38 90 ILE A N 1
ATOM 692 C CA . ILE A 1 90 ? -10.846 2.802 -8.898 1.00 88.38 90 ILE A CA 1
ATOM 693 C C . ILE A 1 90 ? -12.184 2.477 -8.233 1.00 88.38 90 ILE A C 1
ATOM 695 O O . ILE A 1 90 ? -13.021 3.365 -8.098 1.00 88.38 90 ILE A O 1
ATOM 699 N N . LYS A 1 91 ? -12.358 1.252 -7.709 1.00 85.56 91 LYS A N 1
ATOM 700 C CA . LYS A 1 91 ? -13.580 0.856 -6.987 1.00 85.56 91 LYS A CA 1
ATOM 701 C C . LYS A 1 91 ? -13.879 1.806 -5.822 1.00 85.56 91 LYS A C 1
ATOM 703 O O . LYS A 1 91 ? -15.029 2.185 -5.632 1.00 85.56 91 LYS A O 1
ATOM 708 N N . THR A 1 92 ? -12.860 2.206 -5.052 1.00 82.19 92 THR A N 1
ATOM 709 C CA . THR A 1 92 ? -13.024 3.141 -3.918 1.00 82.19 92 THR A CA 1
ATOM 710 C C . THR A 1 92 ? -13.466 4.523 -4.368 1.00 82.19 92 THR A C 1
ATOM 712 O O . THR A 1 92 ? -14.338 5.116 -3.738 1.00 82.19 92 THR A O 1
ATOM 715 N N . LEU A 1 93 ? -12.835 5.040 -5.422 1.00 83.00 93 LEU A N 1
ATOM 716 C CA . LEU A 1 93 ? -13.128 6.359 -5.970 1.00 83.00 93 LEU A CA 1
ATOM 717 C C . LEU A 1 93 ? -14.535 6.398 -6.566 1.00 83.00 93 LEU A C 1
ATOM 719 O O . LEU A 1 93 ? -15.259 7.355 -6.330 1.00 83.00 93 LEU A O 1
ATOM 723 N N . SER A 1 94 ? -14.956 5.339 -7.261 1.00 84.00 94 SER A N 1
ATOM 724 C CA . SER A 1 94 ? -16.314 5.232 -7.799 1.00 84.00 94 SER A CA 1
ATOM 725 C C . SER A 1 94 ? -17.385 5.130 -6.709 1.00 84.00 94 SER A C 1
ATOM 727 O O . SER A 1 94 ? -18.487 5.633 -6.901 1.00 84.00 94 SER A O 1
ATOM 729 N N . SER A 1 95 ? -17.089 4.490 -5.570 1.00 78.62 95 SER A N 1
ATOM 730 C CA . SER A 1 95 ? -18.052 4.317 -4.471 1.00 78.62 95 SER A CA 1
ATOM 731 C C . SER A 1 95 ? -18.098 5.483 -3.478 1.00 78.62 95 SER A C 1
ATOM 733 O O . SER A 1 95 ? -18.995 5.536 -2.642 1.00 78.62 95 SER A O 1
ATOM 735 N N . SER A 1 96 ? -17.112 6.381 -3.504 1.00 71.38 96 SER A N 1
ATOM 736 C CA . SER A 1 96 ? -16.994 7.494 -2.561 1.00 71.38 96 SER A CA 1
ATOM 737 C C . SER A 1 96 ? -17.347 8.795 -3.269 1.00 71.38 96 SER A C 1
ATOM 739 O O . SER A 1 96 ? -16.623 9.231 -4.158 1.00 71.38 96 SER A O 1
ATOM 741 N N . ALA A 1 97 ? -18.469 9.411 -2.893 1.00 66.88 97 ALA A N 1
ATOM 742 C CA . ALA A 1 97 ? -19.016 10.618 -3.515 1.00 66.88 97 ALA A CA 1
ATOM 743 C C . ALA A 1 97 ? -18.146 11.871 -3.262 1.00 66.88 97 ALA A C 1
ATOM 745 O O . ALA A 1 97 ? -18.529 12.772 -2.521 1.00 66.88 97 ALA A O 1
ATOM 746 N N . GLY A 1 98 ? -16.954 11.926 -3.863 1.00 70.38 98 GLY A N 1
ATOM 747 C CA . GLY A 1 98 ? -16.079 13.099 -3.847 1.00 70.38 98 GLY A CA 1
ATOM 748 C C . GLY A 1 98 ? -15.306 13.334 -2.545 1.00 70.38 98 GLY A C 1
ATOM 749 O O . GLY A 1 98 ? -14.987 14.484 -2.246 1.00 70.38 98 GLY A O 1
ATOM 750 N N . SER A 1 99 ? -14.979 12.293 -1.759 1.00 81.56 99 SER A N 1
ATOM 751 C CA . SER A 1 99 ? -14.132 12.478 -0.563 1.00 81.56 99 SER A CA 1
ATOM 752 C C . SER A 1 99 ? -12.764 13.051 -0.949 1.00 81.56 99 SER A C 1
ATOM 754 O O . SER A 1 99 ? -11.913 12.361 -1.519 1.00 81.56 99 SER A O 1
ATOM 756 N N . PHE A 1 100 ? -12.524 14.312 -0.586 1.00 82.38 100 PHE A N 1
ATOM 757 C CA . PHE A 1 100 ? -11.254 14.990 -0.840 1.00 82.38 100 PHE A CA 1
ATOM 758 C C . PHE A 1 100 ? -10.064 14.238 -0.229 1.00 82.38 100 PHE A C 1
ATOM 760 O O . PHE A 1 100 ? -9.035 14.068 -0.882 1.00 82.38 100 PHE A O 1
ATOM 767 N N . ALA A 1 101 ? -10.213 13.737 1.000 1.00 82.12 101 ALA A N 1
ATOM 768 C CA . ALA A 1 101 ? -9.162 12.992 1.684 1.00 82.12 101 ALA A CA 1
ATOM 769 C C . ALA A 1 101 ? -8.836 11.671 0.966 1.00 82.12 101 ALA A C 1
ATOM 771 O O . ALA A 1 101 ? -7.662 11.317 0.822 1.00 82.12 101 ALA A O 1
ATOM 772 N N . LEU A 1 102 ? -9.846 10.991 0.415 1.00 83.69 102 LEU A N 1
ATOM 773 C CA . LEU A 1 102 ? -9.640 9.809 -0.419 1.00 83.69 102 LEU A CA 1
ATOM 774 C C . LEU A 1 102 ? -8.914 10.143 -1.724 1.00 83.69 102 LEU A C 1
ATOM 776 O O . LEU A 1 102 ? -7.939 9.468 -2.062 1.00 83.69 102 LEU A O 1
ATOM 780 N N . HIS A 1 103 ? -9.347 11.182 -2.441 1.00 86.12 103 HIS A N 1
ATOM 781 C CA . HIS A 1 103 ? -8.675 11.629 -3.663 1.00 86.12 103 HIS A CA 1
ATOM 782 C C . HIS A 1 103 ? -7.209 11.996 -3.390 1.00 86.12 103 HIS A C 1
ATOM 784 O O . HIS A 1 103 ? -6.320 11.604 -4.148 1.00 86.12 103 HIS A O 1
ATOM 790 N N . GLN A 1 104 ? -6.937 12.670 -2.268 1.00 87.38 104 GLN A N 1
ATOM 791 C CA . GLN A 1 104 ? -5.584 13.014 -1.834 1.00 87.38 104 GLN A CA 1
ATOM 792 C C . GLN A 1 104 ? -4.745 11.781 -1.462 1.00 87.38 104 GLN A C 1
ATOM 794 O O . GLN A 1 104 ? -3.535 11.766 -1.689 1.00 87.38 104 GLN A O 1
ATOM 799 N N . ALA A 1 105 ? -5.343 10.743 -0.875 1.00 87.69 105 ALA A N 1
ATOM 800 C CA . ALA A 1 105 ? -4.638 9.489 -0.624 1.00 87.69 105 ALA A CA 1
ATOM 801 C C . ALA A 1 105 ? -4.288 8.790 -1.950 1.00 87.69 105 ALA A C 1
ATOM 803 O O . ALA A 1 105 ? -3.143 8.385 -2.151 1.00 87.69 105 ALA A O 1
ATOM 804 N N . CYS A 1 106 ? -5.237 8.721 -2.888 1.00 88.00 106 CYS A N 1
ATOM 805 C CA . CYS A 1 106 ? -5.035 8.090 -4.196 1.00 88.00 106 CYS A CA 1
ATOM 806 C C . CYS A 1 106 ? -3.941 8.797 -5.009 1.00 88.00 106 CYS A C 1
ATOM 808 O O . CYS A 1 106 ? -3.082 8.133 -5.593 1.00 88.00 106 CYS A O 1
ATOM 810 N N . SER A 1 107 ? -3.910 10.136 -4.977 1.00 89.81 107 SER A N 1
ATOM 811 C CA . SER A 1 107 ? -2.903 10.936 -5.687 1.00 89.81 107 SER A CA 1
ATOM 812 C C . SER A 1 107 ? -1.474 10.731 -5.178 1.00 89.81 107 SER A C 1
ATOM 814 O O . SER A 1 107 ? -0.531 11.120 -5.860 1.00 89.81 107 SER A O 1
ATOM 816 N N . LYS A 1 108 ? -1.282 10.096 -4.015 1.00 92.06 108 LYS A N 1
ATOM 817 C CA . LYS A 1 108 ? 0.044 9.702 -3.512 1.00 92.06 108 LYS A CA 1
ATOM 818 C C . LYS A 1 108 ? 0.456 8.305 -3.961 1.00 92.06 108 LYS A C 1
ATOM 820 O O . LYS A 1 108 ? 1.649 8.070 -4.155 1.00 92.06 108 LYS A O 1
ATOM 825 N N . VAL A 1 109 ? -0.501 7.388 -4.126 1.00 92.75 109 VAL A N 1
ATOM 826 C CA . VAL A 1 109 ? -0.218 5.998 -4.519 1.00 92.75 109 VAL A CA 1
ATOM 827 C C . VAL A 1 109 ? 0.240 5.932 -5.969 1.00 92.75 109 VAL A C 1
ATOM 829 O O . VAL A 1 109 ? 1.285 5.346 -6.244 1.00 92.75 109 VAL A O 1
ATOM 832 N N . VAL A 1 110 ? -0.491 6.579 -6.884 1.00 91.00 110 VAL A N 1
ATOM 833 C CA . VAL A 1 110 ? -0.206 6.494 -8.326 1.00 91.00 110 VAL A CA 1
ATOM 834 C C . VAL A 1 110 ? 1.220 6.966 -8.654 1.00 91.00 110 VAL A C 1
ATOM 836 O O . VAL A 1 110 ? 1.961 6.187 -9.250 1.00 91.00 110 VAL A O 1
ATOM 839 N N . PRO A 1 111 ? 1.706 8.137 -8.188 1.00 92.69 111 PRO A N 1
ATOM 840 C CA . PRO A 1 111 ? 3.097 8.538 -8.414 1.00 92.69 111 PRO A CA 1
ATOM 841 C C . PRO A 1 111 ? 4.120 7.625 -7.726 1.00 92.69 111 PRO A C 1
ATOM 843 O O . PRO A 1 111 ? 5.214 7.414 -8.251 1.00 92.69 111 PRO A O 1
ATOM 846 N N . ALA A 1 112 ? 3.786 7.063 -6.556 1.00 93.69 112 ALA A N 1
ATOM 847 C CA . ALA A 1 112 ? 4.668 6.133 -5.852 1.00 93.69 112 ALA A CA 1
ATOM 848 C C . ALA A 1 112 ? 4.866 4.811 -6.611 1.00 93.69 112 ALA A C 1
ATOM 850 O O . ALA A 1 112 ? 5.914 4.188 -6.445 1.00 93.69 112 ALA A O 1
ATOM 851 N N . ILE A 1 113 ? 3.894 4.410 -7.437 1.00 93.19 113 ILE A N 1
ATOM 852 C CA . ILE A 1 113 ? 3.980 3.259 -8.344 1.00 93.19 113 ILE A CA 1
ATOM 853 C C . ILE A 1 113 ? 4.642 3.669 -9.666 1.00 93.19 113 ILE A C 1
ATOM 855 O O . ILE A 1 113 ? 5.622 3.052 -10.083 1.00 93.19 113 ILE A O 1
ATOM 859 N N . ALA A 1 114 ? 4.150 4.739 -10.298 1.00 92.81 114 ALA A N 1
ATOM 860 C CA . ALA A 1 114 ? 4.584 5.196 -11.618 1.00 92.81 114 ALA A CA 1
ATOM 861 C C . ALA A 1 114 ? 6.083 5.516 -11.678 1.00 92.81 114 ALA A C 1
ATOM 863 O O . ALA A 1 114 ? 6.717 5.292 -12.708 1.00 92.81 114 ALA A O 1
ATOM 864 N N . ARG A 1 115 ? 6.686 5.954 -10.560 1.00 92.31 115 ARG A N 1
ATOM 865 C CA . ARG A 1 115 ? 8.139 6.177 -10.479 1.00 92.31 115 ARG A CA 1
ATOM 866 C C . ARG A 1 115 ? 8.962 4.948 -10.878 1.00 92.31 115 ARG A C 1
ATOM 868 O O . ARG A 1 115 ? 10.038 5.113 -11.433 1.00 92.31 115 ARG A O 1
ATOM 875 N N . TYR A 1 116 ? 8.459 3.733 -10.648 1.00 90.81 116 TYR A N 1
ATOM 876 C CA . TYR A 1 116 ? 9.147 2.499 -11.045 1.00 90.81 116 TYR A CA 1
ATOM 877 C C . TYR A 1 116 ? 9.031 2.212 -12.545 1.00 90.81 116 TYR A C 1
ATOM 879 O O . TYR A 1 116 ? 9.870 1.509 -13.095 1.00 90.81 116 TYR A O 1
ATOM 887 N N . GLY A 1 117 ? 8.026 2.774 -13.222 1.00 89.12 117 GLY A N 1
ATOM 888 C CA . GLY A 1 117 ? 7.882 2.674 -14.675 1.00 89.12 117 GLY A CA 1
ATOM 889 C C . GLY A 1 117 ? 8.935 3.481 -15.439 1.00 89.12 117 GLY A C 1
ATOM 890 O O . GLY A 1 117 ? 9.258 3.141 -16.572 1.00 89.12 117 GLY A O 1
ATOM 891 N N . ILE A 1 118 ? 9.506 4.513 -14.809 1.00 90.81 118 ILE A N 1
ATOM 892 C CA . ILE A 1 118 ? 10.525 5.397 -15.401 1.00 90.81 118 ILE A CA 1
ATOM 893 C C . ILE A 1 118 ? 11.923 5.209 -14.795 1.00 90.81 118 ILE A C 1
ATOM 895 O O . ILE A 1 118 ? 12.887 5.808 -15.267 1.00 90.81 118 ILE A O 1
ATOM 899 N N . ASP A 1 119 ? 12.050 4.394 -13.747 1.00 89.44 119 ASP A N 1
ATOM 900 C CA . ASP A 1 119 ? 13.317 4.163 -13.060 1.00 89.44 119 ASP A CA 1
ATOM 901 C C . ASP A 1 119 ? 14.275 3.343 -13.952 1.00 89.44 119 ASP A C 1
ATOM 903 O O . ASP A 1 119 ? 13.915 2.242 -14.381 1.00 89.44 119 ASP A O 1
ATOM 907 N N . PRO A 1 120 ? 15.503 3.823 -14.228 1.00 88.00 120 PRO A N 1
ATOM 908 C CA . PRO A 1 120 ? 16.425 3.161 -15.153 1.00 88.00 120 PRO A CA 1
ATOM 909 C C . PRO A 1 120 ? 16.899 1.785 -14.666 1.00 88.00 120 PRO A C 1
ATOM 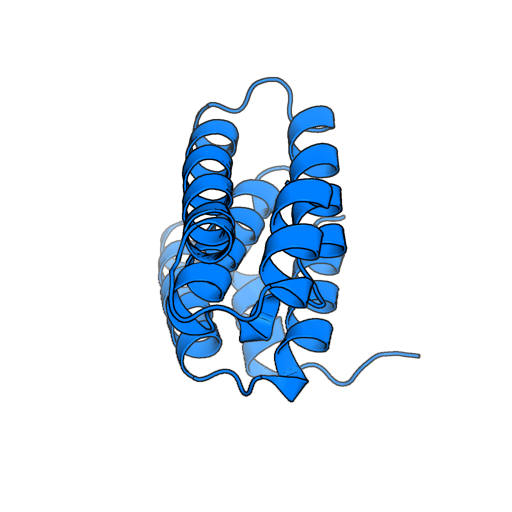911 O O . PRO A 1 120 ? 17.323 0.971 -15.482 1.00 88.00 120 PRO A O 1
ATOM 914 N N . THR A 1 121 ? 16.801 1.502 -13.365 1.00 89.00 121 THR A N 1
ATOM 915 C CA . THR A 1 121 ? 17.193 0.227 -12.747 1.00 89.00 121 THR A CA 1
ATOM 916 C C . THR A 1 121 ? 16.073 -0.815 -12.763 1.00 89.00 121 THR A C 1
ATOM 918 O O . THR A 1 121 ? 16.316 -1.993 -12.492 1.00 89.00 121 THR A O 1
ATOM 921 N N . THR A 1 122 ? 14.840 -0.418 -13.099 1.00 90.00 122 THR A N 1
ATOM 922 C CA . THR A 1 122 ? 13.714 -1.352 -13.197 1.00 90.00 122 THR A CA 1
ATOM 923 C C . THR A 1 122 ? 13.773 -2.127 -14.524 1.00 90.00 122 THR A C 1
ATOM 925 O O . THR A 1 122 ? 13.954 -1.516 -15.578 1.00 90.00 122 THR A O 1
ATOM 928 N N . PRO A 1 123 ? 13.602 -3.462 -14.517 1.00 91.81 123 PRO A N 1
ATOM 929 C CA . PRO A 1 123 ? 13.526 -4.259 -15.742 1.00 91.81 123 PRO A CA 1
ATOM 930 C C . PRO A 1 123 ? 12.418 -3.794 -16.703 1.00 91.81 123 PRO A C 1
ATOM 932 O O . PRO A 1 123 ? 11.319 -3.444 -16.271 1.00 91.81 123 PRO A O 1
ATOM 935 N N . GLU A 1 124 ? 12.689 -3.816 -18.011 1.00 91.06 124 GLU A N 1
ATOM 936 C CA . GLU A 1 124 ? 11.777 -3.314 -19.055 1.00 91.06 124 GLU A CA 1
ATOM 937 C C . GLU A 1 124 ? 10.416 -4.027 -19.100 1.00 91.06 124 GLU A C 1
ATOM 939 O O . GLU A 1 124 ? 9.391 -3.403 -19.375 1.00 91.06 124 GLU A O 1
ATOM 944 N N . ASP A 1 125 ? 10.376 -5.328 -18.807 1.00 90.81 125 ASP A N 1
ATOM 945 C CA . ASP A 1 125 ? 9.131 -6.091 -18.678 1.00 90.81 125 ASP A CA 1
ATOM 946 C C . ASP A 1 125 ? 8.251 -5.540 -17.548 1.00 90.81 125 ASP A C 1
ATOM 948 O O . ASP A 1 125 ? 7.052 -5.321 -17.738 1.00 90.81 125 ASP A O 1
ATOM 952 N N . LYS A 1 126 ? 8.861 -5.219 -16.401 1.00 90.19 126 LYS A N 1
ATOM 953 C CA . LYS A 1 126 ? 8.161 -4.632 -15.257 1.00 90.19 126 LYS A CA 1
ATOM 954 C C . LYS A 1 126 ? 7.712 -3.209 -15.542 1.00 90.19 126 LYS A C 1
ATOM 956 O O . LYS A 1 126 ? 6.595 -2.865 -15.172 1.00 90.19 126 LYS A O 1
ATOM 961 N N . LYS A 1 127 ? 8.531 -2.398 -16.222 1.00 91.94 127 LYS A N 1
ATOM 96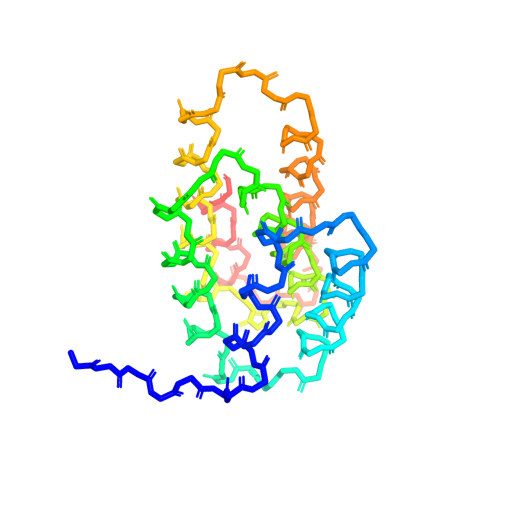2 C CA . LYS A 1 127 ? 8.145 -1.037 -16.634 1.00 91.94 127 LYS A CA 1
ATOM 963 C C . LYS A 1 127 ? 6.901 -1.049 -17.512 1.00 91.94 127 LYS A C 1
ATOM 965 O O . LYS A 1 127 ? 5.951 -0.329 -17.222 1.00 91.94 127 LYS A O 1
ATOM 970 N N . ARG A 1 128 ? 6.888 -1.902 -18.544 1.00 91.31 128 ARG A N 1
ATOM 971 C CA . ARG A 1 128 ? 5.725 -2.063 -19.430 1.00 91.31 128 ARG A CA 1
ATOM 972 C C . ARG A 1 128 ? 4.479 -2.479 -18.660 1.00 91.31 128 ARG A C 1
ATOM 974 O O . ARG A 1 128 ? 3.423 -1.903 -18.891 1.00 91.31 128 ARG A O 1
ATOM 981 N N . HIS A 1 129 ? 4.613 -3.428 -17.731 1.00 91.19 129 HIS A N 1
ATOM 982 C CA . HIS A 1 129 ? 3.496 -3.835 -16.881 1.00 91.19 129 HIS A CA 1
ATOM 983 C C . HIS A 1 129 ? 2.987 -2.671 -16.024 1.00 91.19 129 HIS A C 1
ATOM 985 O O . HIS A 1 129 ? 1.803 -2.373 -16.064 1.00 91.19 129 HIS A O 1
ATOM 991 N N . ILE A 1 130 ? 3.881 -1.949 -15.336 1.00 91.56 130 ILE A N 1
ATOM 992 C CA . ILE A 1 130 ? 3.512 -0.781 -14.526 1.00 91.56 130 ILE A CA 1
ATOM 993 C C . ILE A 1 130 ? 2.727 0.231 -15.363 1.00 91.56 130 ILE A C 1
ATOM 995 O O . ILE A 1 130 ? 1.643 0.610 -14.948 1.00 91.56 130 ILE A O 1
ATOM 999 N N . ILE A 1 131 ? 3.250 0.633 -16.528 1.00 90.81 131 ILE A N 1
ATOM 1000 C CA . ILE A 1 131 ? 2.632 1.643 -17.407 1.00 90.81 131 ILE A CA 1
ATOM 1001 C C . ILE A 1 131 ? 1.250 1.203 -17.899 1.00 90.81 131 ILE A C 1
ATOM 1003 O O . ILE A 1 131 ? 0.364 2.037 -18.020 1.00 90.81 131 ILE A O 1
ATOM 1007 N N . HIS A 1 132 ? 1.061 -0.085 -18.189 1.00 89.38 132 HIS A N 1
ATOM 1008 C CA . HIS A 1 132 ? -0.236 -0.609 -18.617 1.00 89.38 132 HIS A CA 1
ATOM 1009 C C . HIS A 1 132 ? -1.256 -0.666 -17.468 1.00 89.38 132 HIS A C 1
ATOM 1011 O O . HIS A 1 132 ? -2.458 -0.575 -17.704 1.00 89.38 132 HIS A O 1
ATOM 1017 N N . SER A 1 133 ? -0.787 -0.863 -16.237 1.00 86.88 133 SER A N 1
ATOM 1018 C CA . SER A 1 133 ? -1.646 -1.047 -15.067 1.00 86.88 133 SER A CA 1
ATOM 1019 C C . SER A 1 133 ? -2.061 0.252 -14.369 1.00 86.88 133 SER A C 1
ATOM 1021 O O . SER A 1 133 ? -3.005 0.202 -13.578 1.00 86.88 133 SER A O 1
ATOM 1023 N N . VAL A 1 134 ? -1.362 1.380 -14.586 1.00 82.69 134 VAL A N 1
ATOM 1024 C CA . VAL A 1 134 ? -1.654 2.678 -13.932 1.00 82.69 134 VAL A CA 1
ATOM 1025 C C . VAL A 1 134 ? -2.537 3.618 -14.742 1.00 82.69 134 VAL A C 1
ATOM 1027 O O . VAL A 1 134 ? -2.444 3.621 -15.986 1.00 82.69 134 VAL A O 1
#